Protein AF-A0A965U2J1-F1 (afdb_monomer_lite)

Secondary structure (DSSP, 8-state):
-----PPPPPSS--------HHHHHHHHHTSSS-TTT-PPEEEEEEEE-TTSPEEEEEEETTT-------TTT---

Foldseek 3Di:
DDPPPDDDDDDPDDDDPDDDPVVVLVVLLQDCAASPPRAHWDWDFPAADPVRHTDTAIAGPPPRDRPRNPPHPPDD

Radius of gyration: 23.14 Å; chains: 1; bounding box: 49×21×73 Å

Structure (mmCIF, N/CA/C/O backbone):
data_AF-A0A965U2J1-F1
#
_entry.id   AF-A0A965U2J1-F1
#
loop_
_atom_site.group_PDB
_atom_site.id
_atom_site.type_symbol
_atom_site.label_atom_id
_atom_site.label_alt_id
_atom_site.label_comp_id
_atom_site.label_asym_id
_atom_site.label_entity_id
_atom_site.label_seq_id
_atom_site.pdbx_PDB_ins_code
_atom_site.Cartn_x
_atom_site.Cartn_y
_atom_site.Cartn_z
_atom_site.occupancy
_atom_site.B_iso_or_equiv
_atom_site.auth_seq_id
_atom_site.auth_comp_id
_atom_site.auth_asym_id
_atom_site.auth_atom_id
_atom_site.pdbx_PDB_model_num
ATOM 1 N N . MET A 1 1 ? -10.789 -8.889 56.405 1.00 48.62 1 MET A N 1
ATOM 2 C CA . MET A 1 1 ? -12.084 -8.884 55.687 1.00 48.62 1 MET A CA 1
ATOM 3 C C . MET A 1 1 ? -11.799 -8.693 54.206 1.00 48.62 1 MET A C 1
ATOM 5 O O . MET A 1 1 ? -11.156 -7.715 53.853 1.00 48.62 1 MET A O 1
ATOM 9 N N . ALA A 1 2 ? -12.159 -9.662 53.363 1.00 59.28 2 ALA A N 1
ATOM 10 C CA . ALA A 1 2 ? -11.870 -9.622 51.930 1.00 59.28 2 ALA A CA 1
ATOM 11 C C . ALA A 1 2 ? -12.829 -8.651 51.226 1.00 59.28 2 ALA A C 1
ATOM 13 O O . ALA A 1 2 ? -14.046 -8.798 51.349 1.00 59.28 2 ALA A O 1
ATOM 14 N N . TYR A 1 3 ? -12.298 -7.680 50.481 1.00 60.47 3 TYR A N 1
ATOM 15 C CA . TYR A 1 3 ? -13.088 -6.776 49.644 1.00 60.47 3 TYR A CA 1
ATOM 16 C C . TYR A 1 3 ? -13.705 -7.555 48.473 1.00 60.47 3 TYR A C 1
ATOM 18 O O . TYR A 1 3 ? -13.204 -7.549 47.355 1.00 60.47 3 TYR A O 1
ATOM 26 N N . LYS A 1 4 ? -14.822 -8.242 48.729 1.00 64.88 4 LYS A N 1
ATOM 27 C CA . LYS A 1 4 ? -15.678 -8.880 47.718 1.00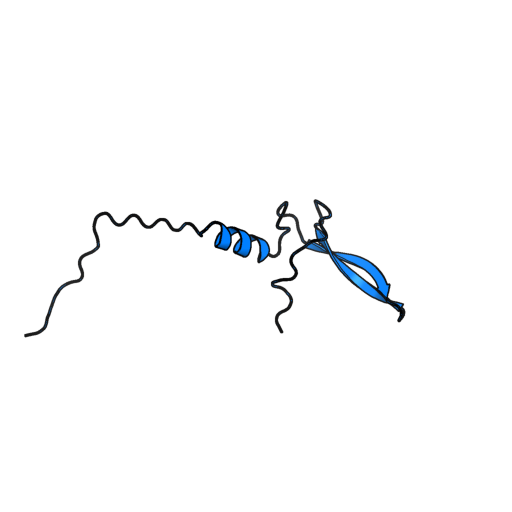 64.88 4 LYS A CA 1
ATOM 28 C C . LYS A 1 4 ? -16.554 -7.822 47.028 1.00 64.88 4 LYS A C 1
ATOM 30 O O . LYS A 1 4 ? -17.774 -7.942 46.964 1.00 64.88 4 LYS A O 1
ATOM 35 N N . GLN A 1 5 ? -15.944 -6.750 46.532 1.00 73.25 5 GLN A N 1
ATOM 36 C CA . GLN A 1 5 ? -16.628 -5.823 45.633 1.00 73.25 5 GLN A CA 1
ATOM 37 C C . GLN A 1 5 ? -16.772 -6.535 44.282 1.00 73.25 5 GLN A C 1
ATOM 39 O O . GLN A 1 5 ? -15.808 -6.669 43.533 1.00 73.25 5 GLN A O 1
ATOM 44 N N . LYS A 1 6 ? -17.966 -7.072 43.996 1.00 75.75 6 LYS A N 1
ATOM 45 C CA . LYS A 1 6 ? -18.282 -7.611 42.667 1.00 75.75 6 LYS A CA 1
ATOM 46 C C . LYS A 1 6 ? -18.227 -6.457 41.664 1.00 75.75 6 LYS A C 1
ATOM 48 O O . LYS A 1 6 ? -18.910 -5.453 41.861 1.00 75.75 6 LYS A O 1
ATOM 53 N N . LEU A 1 7 ? -17.428 -6.610 40.608 1.00 81.06 7 LEU A N 1
ATOM 54 C CA . LEU A 1 7 ? -17.360 -5.648 39.508 1.00 81.06 7 LEU A CA 1
ATOM 55 C C . LEU A 1 7 ? -18.771 -5.423 38.947 1.00 81.06 7 LEU A C 1
ATOM 57 O O . LEU A 1 7 ? -19.470 -6.379 38.609 1.00 81.06 7 LEU A O 1
ATOM 61 N N . LYS A 1 8 ? -19.200 -4.161 38.888 1.00 82.31 8 LYS A N 1
ATOM 62 C CA . LYS A 1 8 ? -20.471 -3.764 38.277 1.00 82.31 8 LYS A CA 1
ATOM 63 C C . LYS A 1 8 ? -20.208 -3.324 36.844 1.00 82.31 8 LYS A C 1
ATOM 65 O O . LYS A 1 8 ? -19.281 -2.556 36.599 1.00 82.31 8 LYS A O 1
ATOM 70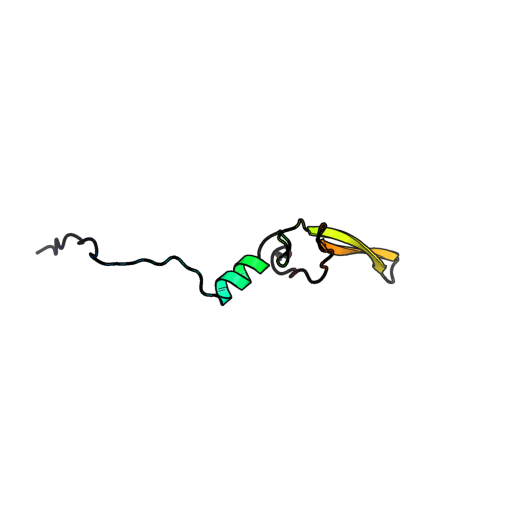 N N . VAL A 1 9 ? -21.031 -3.803 35.914 1.00 80.00 9 VAL A N 1
ATOM 71 C CA . VAL A 1 9 ? -20.966 -3.371 34.515 1.00 80.00 9 VAL A CA 1
ATOM 72 C C . VAL A 1 9 ? -21.325 -1.881 34.449 1.00 80.00 9 VAL A C 1
ATOM 74 O O . VAL A 1 9 ? -22.330 -1.482 35.046 1.00 80.00 9 VAL A O 1
ATOM 77 N N . PRO A 1 10 ? -20.525 -1.046 33.766 1.00 83.44 10 PRO A N 1
ATOM 78 C CA . PRO A 1 10 ? -20.827 0.369 33.618 1.00 83.44 10 PRO A CA 1
ATOM 79 C C . PRO A 1 10 ? -22.114 0.561 32.808 1.00 83.44 10 PRO A C 1
ATOM 81 O O . PRO A 1 10 ? -22.276 0.002 31.724 1.00 83.44 10 PRO A O 1
ATOM 84 N N . VAL A 1 11 ? -23.031 1.369 33.337 1.00 87.38 11 VAL A N 1
ATOM 85 C CA . VAL A 1 11 ? -24.308 1.701 32.693 1.00 87.38 11 VAL A CA 1
ATOM 86 C C . VAL A 1 11 ? -24.150 3.053 31.997 1.00 87.38 11 VAL A C 1
ATOM 88 O O . VAL A 1 11 ? -23.672 4.003 32.610 1.00 87.38 11 VAL A O 1
ATOM 91 N N . GLY A 1 12 ? -24.511 3.142 30.714 1.00 83.88 12 GLY A N 1
ATOM 92 C CA . GLY A 1 12 ? -24.389 4.379 29.926 1.00 83.88 12 GLY A CA 1
ATOM 93 C C . GLY A 1 12 ? -23.030 4.603 29.248 1.00 83.88 12 GLY A C 1
ATOM 94 O O . GLY A 1 12 ? -22.803 5.669 28.680 1.00 83.88 12 GLY A O 1
ATOM 95 N N . LEU A 1 13 ? -22.129 3.612 29.258 1.00 84.06 13 LEU A N 1
ATOM 96 C CA . LEU A 1 13 ? -20.879 3.683 28.498 1.00 84.06 13 LEU A CA 1
ATOM 97 C C . LEU A 1 13 ? -21.168 3.552 26.994 1.00 84.06 13 LEU A C 1
ATOM 99 O O . LEU A 1 13 ? -21.500 2.472 26.508 1.00 84.06 13 LEU A O 1
ATOM 103 N N . LYS A 1 14 ? -21.006 4.644 26.244 1.00 80.25 14 LYS A N 1
ATOM 104 C CA . LYS A 1 14 ? -21.080 4.637 24.779 1.00 80.25 14 LYS A CA 1
ATOM 105 C C . LYS A 1 14 ? -19.670 4.557 24.201 1.00 80.25 14 LYS A C 1
ATOM 107 O O . LYS A 1 14 ? -18.981 5.568 24.086 1.00 80.25 14 LYS A O 1
ATOM 112 N N . VAL A 1 15 ? -19.225 3.347 23.868 1.00 77.56 15 VAL A N 1
ATOM 113 C CA . VAL A 1 15 ? -17.913 3.136 23.244 1.00 77.56 15 VAL A CA 1
ATOM 114 C C . VAL A 1 15 ? -18.024 3.399 21.744 1.00 77.56 15 VAL A C 1
ATOM 116 O O . VAL A 1 15 ? -18.627 2.621 21.011 1.00 77.56 15 VAL A O 1
ATOM 119 N N . ASN A 1 16 ? -17.440 4.505 21.285 1.00 79.75 16 ASN A N 1
ATOM 120 C CA . ASN A 1 16 ? -17.325 4.811 19.863 1.00 79.75 16 ASN A CA 1
ATOM 121 C C . ASN A 1 16 ? -15.956 4.338 19.368 1.00 79.75 16 ASN A C 1
ATOM 123 O O . ASN A 1 16 ? -14.961 5.049 19.504 1.00 79.75 16 ASN A O 1
ATOM 127 N N . PHE A 1 17 ? -15.903 3.144 18.781 1.00 73.69 17 PHE A N 1
ATOM 128 C CA . PHE A 1 17 ? -14.706 2.639 18.107 1.00 73.69 17 PHE A CA 1
ATOM 129 C C . PHE A 1 17 ? -14.531 3.337 16.752 1.00 73.69 17 PHE A C 1
ATOM 131 O O . PHE A 1 17 ? -14.770 2.751 15.699 1.00 73.69 17 PHE A O 1
ATOM 138 N N . LYS A 1 18 ? -14.158 4.619 16.771 1.00 82.88 18 LYS A N 1
ATOM 139 C CA . LYS A 1 18 ? -13.784 5.365 15.569 1.00 82.88 18 LYS A CA 1
ATOM 140 C C . LYS A 1 18 ? -12.319 5.787 15.697 1.00 82.88 18 LYS A C 1
ATOM 142 O O . LYS A 1 18 ? -11.988 6.451 16.680 1.00 82.88 18 LYS A O 1
ATOM 147 N N . PRO A 1 19 ? -11.444 5.431 14.741 1.00 79.31 19 PRO A N 1
ATOM 148 C CA . PRO A 1 19 ? -10.093 5.968 14.730 1.00 79.31 19 PRO A CA 1
ATOM 149 C C . PRO A 1 19 ? -10.151 7.493 14.614 1.00 79.31 19 PRO A C 1
ATOM 151 O O . PRO A 1 19 ? -11.038 8.047 13.956 1.00 79.31 19 PRO A O 1
ATOM 154 N N . SER A 1 20 ? -9.192 8.182 15.231 1.00 86.62 20 SER A N 1
ATOM 155 C CA . SER A 1 20 ? -8.977 9.591 14.899 1.00 86.62 20 SER A CA 1
ATOM 156 C C . SER A 1 20 ? -8.718 9.732 13.398 1.00 86.62 20 SER A C 1
ATOM 158 O O . SER A 1 20 ? -8.221 8.810 12.751 1.00 86.62 20 SER A O 1
ATOM 160 N N . GLU A 1 21 ? -9.025 10.896 12.835 1.00 87.62 21 GLU A N 1
ATOM 161 C CA . GLU A 1 21 ? -8.832 11.152 11.405 1.00 87.62 21 GLU A CA 1
ATOM 162 C C . GLU A 1 21 ? -7.390 10.861 10.957 1.00 87.62 21 GLU A C 1
ATOM 164 O O . GLU A 1 21 ? -7.174 10.180 9.958 1.00 87.62 21 GLU A O 1
ATOM 169 N N . LYS A 1 22 ? -6.398 11.238 11.775 1.00 85.81 22 LYS A N 1
ATOM 170 C CA . LYS A 1 22 ? -4.982 10.920 11.531 1.00 85.81 22 LYS A CA 1
ATOM 171 C C . LYS A 1 22 ? -4.697 9.417 11.541 1.00 85.81 22 LYS A C 1
ATOM 173 O O . LYS A 1 22 ? -3.979 8.931 10.673 1.00 85.81 22 LYS A O 1
ATOM 178 N N . GLN A 1 23 ? -5.257 8.676 12.499 1.00 83.88 23 GLN A N 1
ATOM 179 C CA . GLN A 1 23 ? -5.103 7.218 12.554 1.00 83.88 23 GLN A CA 1
ATOM 180 C C . GLN A 1 23 ? -5.760 6.535 11.355 1.00 83.88 23 GLN A C 1
ATOM 182 O O . GLN A 1 23 ? -5.222 5.556 10.854 1.00 83.88 23 GLN A O 1
ATOM 187 N N . PHE A 1 24 ? -6.895 7.050 10.882 1.00 83.88 24 PHE A N 1
ATOM 188 C CA . PHE A 1 24 ? -7.574 6.515 9.708 1.00 83.88 24 PHE A CA 1
ATOM 189 C C . PHE A 1 24 ? -6.764 6.737 8.427 1.00 83.88 24 PHE A C 1
ATOM 191 O O . PHE A 1 24 ? -6.590 5.802 7.651 1.00 83.88 24 PHE A O 1
ATOM 198 N N . VAL A 1 25 ? -6.225 7.945 8.233 1.00 82.69 25 VAL A N 1
ATOM 199 C CA . VAL A 1 25 ? -5.357 8.269 7.088 1.00 82.69 25 VAL A CA 1
ATOM 200 C C . VAL A 1 25 ? -4.103 7.402 7.097 1.00 82.69 25 VAL A C 1
ATOM 202 O O . VAL A 1 25 ? -3.765 6.814 6.072 1.00 82.69 25 VAL A O 1
ATOM 205 N N . LEU A 1 26 ? -3.450 7.270 8.257 1.00 82.75 26 LEU A N 1
ATOM 206 C CA . LEU A 1 26 ? -2.308 6.377 8.405 1.00 82.75 26 LEU A CA 1
ATOM 207 C C . LEU A 1 26 ? -2.713 4.946 8.049 1.00 82.75 26 LEU A C 1
ATOM 209 O O . LEU A 1 26 ? -2.136 4.374 7.138 1.00 82.75 26 LEU A O 1
ATOM 213 N N . TRP A 1 27 ? -3.750 4.399 8.688 1.00 81.00 27 TRP A N 1
ATOM 214 C CA . TRP A 1 27 ? -4.235 3.043 8.424 1.00 81.00 27 TRP A CA 1
ATOM 215 C C . TRP A 1 27 ? -4.536 2.791 6.939 1.00 81.00 27 TRP A C 1
ATOM 217 O O . TRP A 1 27 ? -4.211 1.717 6.439 1.00 81.00 27 TRP A O 1
ATOM 227 N N . LYS A 1 28 ? -5.089 3.778 6.222 1.00 77.62 28 LYS A N 1
ATOM 228 C CA . LYS A 1 28 ? -5.303 3.715 4.769 1.00 77.62 28 LYS A CA 1
ATOM 229 C C . LYS A 1 28 ? -4.005 3.686 3.964 1.00 77.62 28 LYS A C 1
ATOM 231 O O . LYS A 1 28 ? -3.930 2.941 2.997 1.00 77.62 28 LYS A O 1
ATOM 236 N N . ALA A 1 29 ? -2.991 4.453 4.355 1.00 76.75 29 ALA A N 1
ATOM 237 C CA . ALA A 1 29 ? -1.675 4.438 3.709 1.00 76.75 29 ALA A CA 1
ATOM 238 C C . ALA A 1 29 ? -0.885 3.145 3.975 1.00 76.75 29 ALA A C 1
ATOM 240 O O . ALA A 1 29 ? 0.013 2.805 3.213 1.00 76.75 29 ALA A O 1
ATOM 241 N N . LEU A 1 30 ? -1.219 2.442 5.058 1.00 78.38 30 LEU A N 1
ATOM 242 C CA . LEU A 1 30 ? -0.649 1.149 5.424 1.00 78.38 30 LEU A CA 1
ATOM 243 C C . LEU A 1 30 ? -1.250 -0.024 4.622 1.00 78.38 30 LEU A C 1
ATOM 245 O O . LEU A 1 30 ? -0.740 -1.139 4.701 1.00 78.38 30 LEU A O 1
ATOM 249 N N . GLN A 1 31 ? -2.337 0.194 3.879 1.00 79.81 31 GLN A N 1
ATOM 250 C CA . GLN A 1 31 ? -2.980 -0.874 3.120 1.00 79.81 31 GLN A CA 1
ATOM 251 C C . GLN A 1 31 ? -2.174 -1.274 1.869 1.00 79.81 31 GLN A C 1
ATOM 253 O O . GLN A 1 31 ? -1.481 -0.437 1.287 1.00 79.81 31 GLN A O 1
ATOM 258 N N . PRO A 1 32 ? -2.277 -2.540 1.426 1.00 78.50 32 PRO A N 1
ATOM 259 C CA . PRO A 1 32 ? -1.644 -3.007 0.194 1.00 78.50 32 PRO A CA 1
ATOM 260 C C . PRO A 1 32 ? -2.345 -2.506 -1.082 1.00 78.50 32 PRO A C 1
ATOM 262 O O . PRO A 1 32 ? -1.814 -2.697 -2.173 1.00 78.50 32 PRO A O 1
ATOM 265 N N . GLU A 1 33 ? -3.523 -1.885 -0.980 1.00 85.81 33 GLU A N 1
ATOM 266 C CA . GLU A 1 33 ? -4.216 -1.239 -2.097 1.00 85.81 33 GLU A CA 1
ATOM 267 C C . GLU A 1 33 ? -3.886 0.256 -2.266 1.00 85.81 33 GLU A C 1
ATOM 269 O O . GLU A 1 33 ? -3.391 0.946 -1.374 1.00 85.81 33 GLU A O 1
ATOM 274 N N . CYS A 1 34 ? -4.202 0.806 -3.440 1.00 87.00 34 CYS A N 1
ATOM 275 C CA . CYS A 1 34 ? -4.012 2.220 -3.730 1.00 87.00 34 CYS A CA 1
ATOM 276 C C . CYS A 1 34 ? -4.827 3.108 -2.775 1.00 87.00 34 CYS A C 1
ATOM 278 O O . CYS A 1 34 ? -6.056 3.102 -2.807 1.00 87.00 34 CYS A O 1
ATOM 280 N N . HIS A 1 35 ? -4.155 3.972 -2.014 1.00 84.19 35 HIS A N 1
ATOM 281 C CA . HIS A 1 35 ? -4.808 4.886 -1.067 1.00 84.19 35 HIS A CA 1
ATOM 282 C C . HIS A 1 35 ? -5.780 5.903 -1.708 1.00 84.19 35 HIS A C 1
ATOM 284 O O . HIS A 1 35 ? -6.572 6.510 -0.992 1.00 84.19 35 HIS A O 1
ATOM 290 N N . ILE A 1 36 ? -5.727 6.103 -3.033 1.00 86.38 36 ILE A N 1
ATOM 291 C CA . ILE A 1 36 ? -6.614 7.028 -3.760 1.00 86.38 36 ILE A CA 1
ATOM 292 C C . ILE A 1 36 ? -7.901 6.328 -4.208 1.00 86.38 36 ILE A C 1
ATOM 294 O O . ILE A 1 36 ? -8.990 6.858 -4.010 1.00 86.38 36 ILE A O 1
ATOM 298 N N . CYS A 1 37 ? -7.785 5.155 -4.840 1.00 89.31 37 CYS A N 1
ATOM 299 C CA . CYS A 1 37 ? -8.916 4.499 -5.510 1.00 89.31 37 CYS A CA 1
ATOM 300 C C . CYS A 1 37 ? -9.221 3.072 -5.030 1.00 89.31 37 CYS A C 1
ATOM 302 O O . CYS A 1 37 ? -10.203 2.489 -5.474 1.00 89.31 37 CYS A O 1
ATOM 304 N N . GLY A 1 38 ? -8.393 2.491 -4.159 1.00 86.81 38 GLY A N 1
ATOM 305 C CA . GLY A 1 38 ? -8.516 1.103 -3.702 1.00 86.81 38 GLY A CA 1
ATOM 306 C C . GLY A 1 38 ? -8.111 0.046 -4.735 1.00 86.81 38 GLY A C 1
ATOM 307 O O . GLY A 1 38 ? -8.325 -1.137 -4.506 1.00 86.81 38 GLY A O 1
ATOM 308 N N . GLY A 1 39 ? -7.546 0.453 -5.876 1.00 88.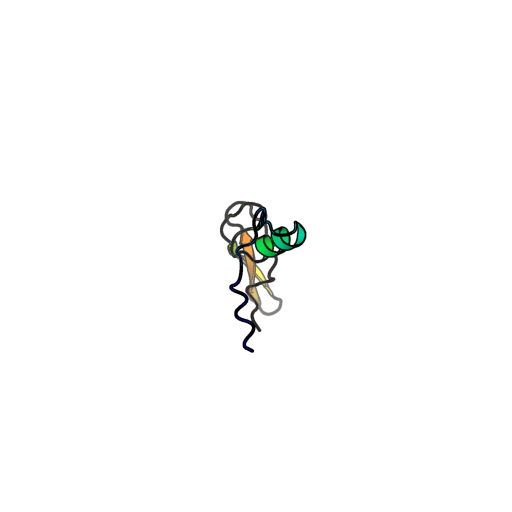50 39 GLY A N 1
ATOM 309 C CA . GLY A 1 39 ? -7.067 -0.468 -6.906 1.00 88.50 39 GLY A CA 1
ATOM 310 C C . GLY A 1 39 ? -5.785 -1.204 -6.511 1.00 88.50 39 GLY A C 1
ATOM 311 O O . GLY A 1 39 ? -5.019 -0.739 -5.666 1.00 88.50 39 GLY A O 1
ATOM 312 N N . G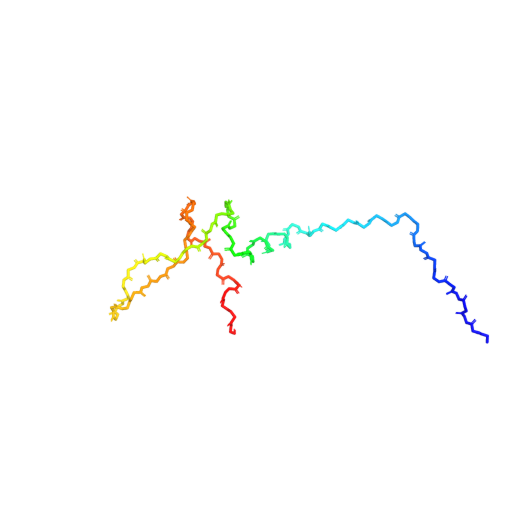LU A 1 40 ? -5.531 -2.327 -7.175 1.00 89.62 40 GLU A N 1
ATOM 313 C CA . GLU A 1 40 ? -4.331 -3.144 -6.980 1.00 89.62 40 GLU A CA 1
ATOM 314 C C . GLU A 1 40 ? -3.045 -2.377 -7.335 1.00 89.62 40 GLU A C 1
ATOM 316 O O . GLU A 1 40 ? -3.024 -1.537 -8.244 1.00 89.62 40 GLU A O 1
ATOM 321 N N . ILE A 1 41 ? -1.968 -2.666 -6.604 1.00 87.44 41 ILE A N 1
ATOM 322 C CA . ILE A 1 41 ? -0.641 -2.086 -6.812 1.00 87.44 41 ILE A CA 1
ATOM 323 C C . ILE A 1 41 ? 0.229 -3.101 -7.554 1.00 87.44 41 ILE A C 1
ATOM 325 O O . ILE A 1 41 ? 0.470 -4.196 -7.056 1.00 87.44 41 ILE A O 1
ATOM 329 N N . VAL A 1 42 ? 0.736 -2.718 -8.725 1.00 89.31 42 VAL A N 1
ATOM 330 C CA . VAL A 1 42 ? 1.625 -3.535 -9.563 1.00 89.31 42 VAL A CA 1
ATOM 331 C C . VAL A 1 42 ? 3.004 -2.891 -9.679 1.00 89.31 42 VAL A C 1
ATOM 333 O O . VAL A 1 42 ? 3.137 -1.674 -9.578 1.00 89.31 42 VAL A O 1
ATOM 336 N N . GLN A 1 43 ? 4.043 -3.693 -9.898 1.00 88.12 43 GLN A N 1
ATOM 337 C CA . GLN A 1 43 ? 5.385 -3.184 -10.187 1.00 88.12 43 GLN A CA 1
ATOM 338 C C . GLN A 1 43 ? 5.501 -2.885 -11.685 1.00 88.12 43 GLN A C 1
ATOM 340 O O . GLN A 1 43 ? 5.408 -3.797 -12.503 1.00 88.12 43 GLN A O 1
ATOM 345 N N . SER A 1 44 ? 5.704 -1.617 -12.043 1.00 89.44 44 SER A N 1
ATOM 346 C CA . SER A 1 44 ? 5.896 -1.193 -13.435 1.00 89.44 44 SER A CA 1
ATOM 347 C C . SER A 1 44 ? 7.364 -0.884 -13.697 1.00 89.44 44 SER A C 1
ATOM 349 O O . SER A 1 44 ? 7.991 -0.176 -12.905 1.00 89.44 44 SER A O 1
ATOM 351 N N . LEU A 1 45 ? 7.896 -1.368 -14.822 1.00 90.00 45 LEU A N 1
ATOM 352 C CA . LEU A 1 45 ? 9.240 -1.026 -15.287 1.00 90.00 45 LEU A CA 1
ATOM 353 C C . LEU A 1 45 ? 9.325 0.484 -15.558 1.00 90.00 45 LEU A C 1
ATOM 355 O O . LEU A 1 45 ? 8.536 1.034 -16.327 1.00 90.00 45 LEU A O 1
ATOM 359 N N . LYS A 1 46 ? 10.283 1.152 -14.917 1.00 89.12 46 LYS A N 1
ATOM 360 C CA . LYS A 1 46 ? 10.561 2.585 -15.079 1.00 89.12 46 LYS A CA 1
ATOM 361 C C . LYS A 1 46 ? 11.678 2.869 -16.070 1.00 89.12 46 LYS A C 1
ATOM 363 O O . LYS A 1 46 ? 11.741 3.970 -16.605 1.00 89.12 46 LYS A O 1
ATOM 368 N N . GLY A 1 47 ? 12.526 1.883 -16.325 1.00 90.25 47 GLY A N 1
ATOM 369 C CA . GLY A 1 47 ? 13.675 1.990 -17.211 1.00 90.25 47 GLY A CA 1
ATOM 370 C C . GLY A 1 47 ? 14.867 1.270 -16.609 1.00 90.25 47 GLY A C 1
ATOM 371 O O . GLY A 1 47 ? 14.697 0.415 -15.741 1.00 90.25 47 GLY A O 1
ATOM 372 N N . ASN A 1 48 ? 16.062 1.637 -17.051 1.00 93.50 48 ASN A N 1
ATOM 373 C CA . ASN A 1 48 ? 17.305 1.038 -16.588 1.00 93.50 48 ASN A CA 1
ATOM 374 C C . ASN A 1 48 ? 18.139 2.071 -15.821 1.00 93.50 48 ASN A C 1
ATOM 376 O O . ASN A 1 48 ? 18.137 3.256 -16.160 1.00 93.50 48 ASN A O 1
ATOM 380 N N . ASP A 1 49 ? 18.836 1.623 -14.780 1.00 88.62 49 ASP A N 1
ATOM 381 C CA . ASP A 1 49 ? 19.818 2.429 -14.062 1.00 88.62 49 ASP A CA 1
ATOM 382 C C . ASP A 1 49 ? 21.086 2.660 -14.910 1.00 88.62 49 ASP A C 1
ATOM 384 O O . ASP A 1 49 ? 21.245 2.139 -16.017 1.00 88.62 49 ASP A O 1
ATOM 388 N N . HIS A 1 50 ? 22.027 3.439 -14.376 1.00 88.31 50 HIS A N 1
ATOM 389 C CA . HIS A 1 50 ? 23.307 3.719 -15.038 1.00 88.31 50 HIS A CA 1
ATOM 390 C C . HIS A 1 50 ? 24.191 2.475 -15.258 1.00 88.31 50 HIS A C 1
ATOM 392 O O . HIS A 1 50 ? 25.152 2.542 -16.021 1.00 88.31 50 HIS A O 1
ATOM 398 N N . LEU A 1 51 ? 23.886 1.359 -14.592 1.00 90.50 51 LEU A N 1
ATOM 399 C CA . LEU A 1 51 ? 24.579 0.074 -14.692 1.00 90.50 51 LEU A CA 1
ATOM 400 C C . LEU A 1 51 ? 23.829 -0.918 -15.604 1.00 90.50 51 LEU A C 1
ATOM 402 O O . LEU A 1 51 ? 24.305 -2.032 -15.810 1.00 90.50 51 LEU A O 1
ATOM 406 N N . GLY A 1 52 ? 22.687 -0.516 -16.173 1.00 90.00 52 GLY A N 1
ATOM 407 C CA . GLY A 1 52 ? 21.850 -1.331 -17.050 1.00 90.00 52 GLY A CA 1
ATOM 408 C C . GLY A 1 52 ? 20.809 -2.196 -16.332 1.00 90.00 52 GLY A C 1
ATOM 409 O O . GLY A 1 52 ? 20.067 -2.908 -17.006 1.00 90.00 52 GLY A O 1
ATOM 410 N N . ASN A 1 53 ? 20.694 -2.132 -15.004 1.00 90.75 53 ASN A N 1
ATOM 411 C CA . ASN A 1 53 ? 19.697 -2.898 -14.257 1.00 90.75 53 ASN A CA 1
ATOM 412 C C . ASN A 1 53 ? 18.306 -2.285 -14.409 1.00 90.75 53 ASN A C 1
ATOM 414 O O . ASN A 1 53 ? 18.147 -1.068 -14.358 1.00 90.75 53 ASN A O 1
ATOM 418 N N . GLU A 1 54 ? 17.288 -3.127 -14.536 1.00 93.56 54 GLU A N 1
ATOM 419 C CA . GLU A 1 54 ? 15.894 -2.691 -14.592 1.00 93.56 54 GLU A CA 1
ATOM 420 C C . GLU A 1 54 ? 15.428 -2.109 -13.248 1.00 93.56 54 GLU A C 1
ATOM 422 O O . GLU A 1 54 ? 15.550 -2.736 -12.194 1.00 93.56 54 GLU A O 1
ATOM 427 N N . ILE A 1 55 ? 14.847 -0.912 -13.290 1.00 89.12 55 ILE A N 1
ATOM 428 C CA . ILE A 1 55 ? 14.235 -0.241 -12.146 1.00 89.12 55 ILE A CA 1
ATOM 429 C C . ILE A 1 55 ? 12.725 -0.426 -12.231 1.00 89.12 55 ILE A C 1
ATOM 431 O O . ILE A 1 55 ? 12.102 -0.065 -13.229 1.00 89.12 55 ILE A O 1
ATOM 435 N N . TYR A 1 56 ? 12.124 -0.907 -11.148 1.00 87.62 56 TYR A N 1
ATOM 436 C CA . TYR A 1 56 ? 10.677 -1.039 -11.009 1.00 87.62 56 TYR A CA 1
ATOM 437 C C . TYR A 1 56 ? 10.143 -0.054 -9.969 1.00 87.62 56 TYR A C 1
ATOM 439 O O . TYR A 1 56 ? 10.820 0.255 -8.987 1.00 87.62 56 TYR A O 1
ATOM 447 N N . ALA A 1 57 ? 8.919 0.433 -10.176 1.00 86.50 57 ALA A N 1
ATOM 448 C CA . ALA A 1 57 ? 8.209 1.242 -9.192 1.00 86.50 57 ALA A CA 1
ATOM 449 C C . ALA A 1 57 ? 6.747 0.794 -9.027 1.00 86.50 57 ALA A C 1
ATOM 451 O O . ALA A 1 57 ? 6.090 0.442 -10.016 1.00 86.50 57 ALA A O 1
ATOM 452 N N . PRO A 1 58 ? 6.201 0.858 -7.798 1.00 86.88 58 PRO A N 1
ATOM 453 C CA . PRO A 1 58 ? 4.806 0.533 -7.540 1.00 86.88 58 PRO A CA 1
ATOM 454 C C . PRO A 1 58 ? 3.880 1.533 -8.243 1.00 86.88 58 PRO A C 1
ATOM 456 O O . PRO A 1 58 ? 4.034 2.745 -8.125 1.00 86.88 58 PRO A O 1
ATOM 459 N N . THR A 1 59 ? 2.902 1.020 -8.981 1.00 89.31 59 THR A N 1
ATOM 460 C CA . THR A 1 59 ? 1.921 1.788 -9.752 1.00 89.31 59 THR A CA 1
ATOM 461 C C . THR A 1 59 ? 0.541 1.176 -9.558 1.00 89.31 59 THR A C 1
ATOM 463 O O . THR A 1 59 ? 0.382 -0.040 -9.615 1.00 89.31 59 THR A O 1
ATOM 466 N N . CYS A 1 60 ? -0.490 1.994 -9.365 1.00 91.31 60 CYS A N 1
ATOM 467 C CA . CYS A 1 60 ? -1.855 1.483 -9.317 1.00 91.31 60 CYS A CA 1
ATOM 468 C C . CYS A 1 60 ? -2.301 0.994 -10.703 1.00 91.31 60 CYS A C 1
ATOM 470 O O . CYS A 1 60 ? -2.230 1.741 -11.681 1.00 91.31 60 CYS A O 1
ATOM 472 N N . SER A 1 61 ? -2.833 -0.225 -10.792 1.00 91.31 61 SER A N 1
ATOM 473 C CA . SER A 1 61 ? -3.345 -0.790 -12.045 1.00 91.31 61 SER A CA 1
ATOM 474 C C . SER A 1 61 ? -4.508 0.029 -12.624 1.00 91.31 61 SER A C 1
ATOM 476 O O . SER A 1 61 ? -4.572 0.203 -13.844 1.00 91.31 61 SER A O 1
ATOM 478 N N . HIS A 1 62 ? -5.348 0.597 -11.750 1.00 93.06 62 HIS A N 1
ATOM 479 C CA . HIS A 1 62 ? -6.564 1.334 -12.096 1.00 93.06 62 HIS A CA 1
ATOM 480 C C . HIS A 1 62 ? -6.318 2.827 -12.380 1.00 93.06 62 HIS A C 1
ATOM 482 O O . HIS A 1 62 ? -6.547 3.285 -13.494 1.00 93.06 62 HIS A O 1
ATOM 488 N N . CYS A 1 63 ? -5.840 3.604 -11.398 1.00 91.88 63 CYS A N 1
ATOM 489 C CA . CYS A 1 63 ? -5.681 5.061 -11.547 1.00 91.88 63 CYS A CA 1
ATOM 490 C C . CYS A 1 63 ? -4.280 5.513 -11.980 1.00 91.88 63 CYS A C 1
ATOM 492 O O . CYS A 1 63 ? -4.039 6.713 -12.075 1.00 91.88 63 CYS A O 1
ATOM 494 N N . LYS A 1 64 ? -3.346 4.575 -12.194 1.00 90.69 64 LYS A N 1
ATOM 495 C CA . LYS A 1 64 ? -1.939 4.849 -12.538 1.00 90.69 64 LYS A CA 1
ATOM 496 C C . LYS A 1 64 ? -1.198 5.739 -11.534 1.00 90.69 64 LYS A C 1
ATOM 498 O O . LYS A 1 64 ? -0.160 6.293 -11.865 1.00 90.69 64 LYS A O 1
ATOM 503 N N . ASN A 1 65 ? -1.693 5.853 -10.299 1.00 88.56 65 ASN A N 1
ATOM 504 C CA . ASN A 1 65 ? -0.963 6.549 -9.245 1.00 88.56 65 ASN A CA 1
ATOM 505 C C . ASN A 1 65 ? 0.356 5.830 -8.943 1.00 88.56 6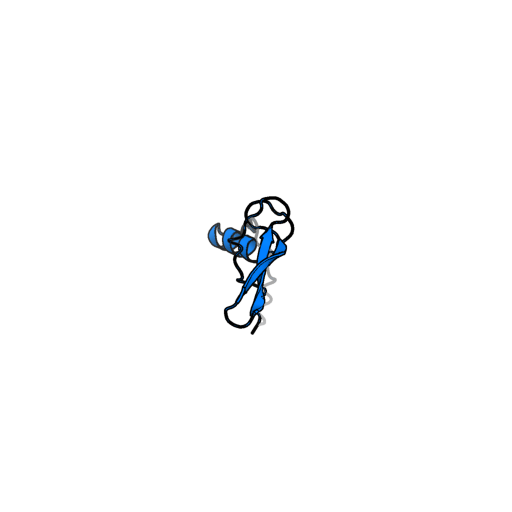5 ASN A C 1
ATOM 507 O O . ASN A 1 65 ? 0.352 4.633 -8.655 1.00 88.56 65 ASN A O 1
ATOM 511 N N . GLU A 1 66 ? 1.447 6.585 -8.952 1.00 86.88 66 GLU A N 1
ATOM 512 C CA . GLU A 1 66 ? 2.810 6.112 -8.674 1.00 86.88 66 GLU A CA 1
ATOM 513 C C . GLU A 1 66 ? 3.341 6.650 -7.346 1.00 86.88 66 GLU A C 1
ATOM 515 O O . GLU A 1 66 ? 4.291 6.115 -6.782 1.00 86.88 66 GLU A O 1
ATOM 520 N N . ASN A 1 67 ? 2.698 7.690 -6.805 1.00 85.62 67 ASN A N 1
ATOM 521 C CA . ASN A 1 67 ? 3.009 8.222 -5.488 1.00 85.62 67 ASN A CA 1
ATOM 522 C C . ASN A 1 67 ? 2.350 7.342 -4.424 1.00 85.62 67 ASN A C 1
ATOM 524 O O . ASN A 1 67 ? 1.386 7.731 -3.768 1.00 85.62 67 ASN A O 1
ATOM 528 N N . ILE A 1 68 ? 2.785 6.091 -4.347 1.00 81.50 68 ILE A N 1
ATOM 529 C CA . ILE A 1 68 ? 2.276 5.110 -3.402 1.00 81.50 68 ILE A CA 1
ATOM 530 C C . ILE A 1 68 ? 3.208 5.121 -2.189 1.00 81.50 68 ILE A C 1
ATOM 532 O O . ILE A 1 68 ? 4.404 4.868 -2.355 1.00 81.50 68 ILE A O 1
ATOM 536 N N . PRO A 1 69 ? 2.694 5.393 -0.974 1.00 70.25 69 PRO A N 1
ATOM 537 C CA . PRO A 1 69 ? 3.500 5.344 0.236 1.00 70.25 69 PRO A CA 1
ATOM 538 C C . PRO A 1 69 ? 4.149 3.962 0.369 1.00 70.25 69 PRO A C 1
ATOM 540 O O . PRO A 1 69 ? 3.467 2.973 0.613 1.00 70.25 69 PRO A O 1
ATOM 543 N N . GLN A 1 70 ? 5.474 3.870 0.242 1.00 60.66 70 GLN A N 1
ATOM 544 C CA . GLN A 1 70 ? 6.212 2.607 0.418 1.00 60.66 70 GLN A CA 1
ATOM 545 C C . GLN A 1 70 ? 6.278 2.136 1.889 1.00 60.66 70 GLN A C 1
ATOM 547 O O . GLN A 1 70 ? 7.066 1.259 2.234 1.00 60.66 70 GLN A O 1
ATOM 552 N N . MET A 1 71 ? 5.459 2.706 2.779 1.00 56.09 71 MET A N 1
ATOM 553 C CA . MET A 1 71 ? 5.654 2.670 4.232 1.00 56.09 71 MET A CA 1
ATOM 554 C C . MET A 1 71 ? 5.456 1.302 4.909 1.00 56.09 71 MET A C 1
ATOM 556 O O . MET A 1 71 ? 5.751 1.212 6.096 1.00 56.09 71 MET A O 1
ATOM 560 N N . ILE A 1 72 ? 5.002 0.245 4.221 1.00 50.06 72 ILE A N 1
ATOM 561 C CA . ILE A 1 72 ? 4.755 -1.066 4.865 1.00 50.06 72 ILE A CA 1
ATOM 562 C C . ILE A 1 72 ? 5.506 -2.261 4.277 1.00 50.06 72 ILE A C 1
ATOM 564 O O . ILE A 1 72 ? 5.683 -3.254 4.978 1.00 50.06 72 ILE A O 1
ATOM 568 N N . LEU A 1 73 ? 6.008 -2.202 3.044 1.00 48.22 73 LEU A N 1
ATOM 569 C CA . LEU A 1 73 ? 6.649 -3.386 2.451 1.00 48.22 73 LEU A CA 1
ATOM 570 C C . LEU A 1 73 ? 8.167 -3.445 2.656 1.00 48.22 73 LEU A C 1
ATOM 572 O O . LEU A 1 73 ? 8.774 -4.477 2.385 1.00 48.22 73 LEU A O 1
ATOM 576 N N . ALA A 1 74 ? 8.781 -2.391 3.195 1.00 41.75 74 ALA A N 1
ATOM 577 C CA . ALA A 1 74 ? 10.182 -2.411 3.601 1.00 41.75 74 ALA A CA 1
ATOM 578 C C . ALA A 1 74 ? 10.308 -2.740 5.096 1.00 41.75 74 ALA A C 1
ATOM 580 O O . ALA A 1 74 ? 10.742 -1.921 5.899 1.00 41.75 74 ALA A O 1
ATOM 581 N N . GLY A 1 75 ? 9.913 -3.958 5.472 1.00 42.97 75 GLY A N 1
ATOM 582 C CA . GLY A 1 75 ? 10.406 -4.566 6.700 1.00 42.97 75 GLY A CA 1
ATOM 583 C C . GLY A 1 75 ? 11.900 -4.852 6.554 1.00 42.97 75 GLY A C 1
ATOM 584 O O . GLY A 1 75 ? 12.275 -5.858 5.952 1.00 42.97 75 GLY A O 1
ATOM 585 N N . ARG A 1 76 ? 12.738 -3.963 7.087 1.0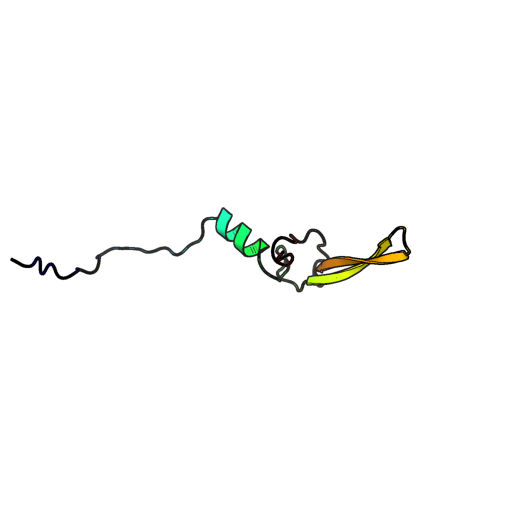0 30.50 76 ARG A N 1
ATOM 586 C CA . ARG A 1 76 ? 14.080 -4.269 7.593 1.00 30.50 76 ARG A CA 1
ATOM 587 C C . ARG A 1 76 ? 14.370 -3.411 8.809 1.00 30.50 76 ARG A C 1
ATOM 589 O O . ARG A 1 76 ? 14.051 -2.205 8.752 1.00 30.50 76 ARG A O 1
#

pLDDT: mean 80.27, std 13.42, range [30.5, 93.56]

Sequence (76 aa):
MAYKQKLKVPVGLKVNFKPSEKQFVLWKALQPECHICGGEIVQSLKGNDHLGNEIYAPTCSHCKNENIPQMILAGR